Protein AF-A0A969Y2Y4-F1 (afdb_monomer_lite)

Structure (mmCIF, N/CA/C/O backbone):
data_AF-A0A969Y2Y4-F1
#
_entry.id   AF-A0A969Y2Y4-F1
#
loop_
_atom_site.group_PDB
_atom_site.id
_atom_site.type_symbol
_atom_site.label_atom_id
_atom_site.label_alt_id
_atom_site.label_comp_id
_atom_site.label_asym_id
_atom_site.label_entity_id
_atom_site.label_seq_id
_atom_site.pdbx_PDB_ins_code
_atom_site.Cartn_x
_atom_site.Cartn_y
_atom_site.Cartn_z
_atom_site.occupancy
_atom_site.B_iso_or_equiv
_atom_site.auth_seq_id
_atom_site.auth_comp_id
_atom_site.auth_asym_id
_atom_site.auth_atom_id
_atom_site.pdbx_PDB_model_num
ATOM 1 N N . MET A 1 1 ? 0.173 -10.225 -13.363 1.00 83.56 1 MET A N 1
ATOM 2 C CA . MET A 1 1 ? 1.413 -9.852 -12.665 1.00 83.56 1 MET A CA 1
ATOM 3 C C . MET A 1 1 ? 2.519 -10.837 -13.006 1.00 83.56 1 MET A C 1
ATOM 5 O O . MET A 1 1 ? 2.327 -12.045 -12.862 1.00 83.56 1 MET A O 1
ATOM 9 N N . VAL A 1 2 ? 3.660 -10.325 -13.461 1.00 90.31 2 VAL A N 1
ATOM 10 C CA . VAL A 1 2 ? 4.908 -11.083 -13.630 1.00 90.31 2 VAL A CA 1
ATOM 11 C C . VAL A 1 2 ? 5.310 -11.852 -12.360 1.00 90.31 2 VAL A C 1
ATOM 13 O O . VAL A 1 2 ? 5.125 -11.390 -11.236 1.00 90.31 2 VAL A O 1
ATOM 16 N N . THR A 1 3 ? 5.875 -13.053 -12.525 1.00 88.19 3 THR A N 1
ATOM 17 C CA . THR A 1 3 ? 6.375 -13.861 -11.400 1.00 88.19 3 THR A CA 1
ATOM 18 C C . THR A 1 3 ? 7.811 -13.478 -11.058 1.00 88.19 3 THR A C 1
ATOM 20 O O . THR A 1 3 ? 8.689 -13.520 -11.919 1.00 88.19 3 THR A O 1
ATOM 23 N N . ILE A 1 4 ? 8.065 -13.171 -9.785 1.00 89.44 4 ILE A N 1
ATOM 24 C CA . ILE A 1 4 ? 9.386 -12.785 -9.283 1.00 89.44 4 ILE A CA 1
ATOM 25 C C . ILE A 1 4 ? 9.882 -13.832 -8.289 1.00 89.44 4 ILE A C 1
ATOM 27 O O . ILE A 1 4 ? 9.184 -14.204 -7.346 1.00 89.44 4 ILE A O 1
ATOM 31 N N . ASN A 1 5 ? 11.108 -14.307 -8.500 1.00 90.25 5 ASN A N 1
ATOM 32 C CA . ASN A 1 5 ? 11.735 -15.310 -7.651 1.00 90.25 5 ASN A CA 1
ATOM 33 C C . ASN A 1 5 ? 12.800 -14.674 -6.760 1.00 90.25 5 ASN A C 1
ATOM 35 O O . ASN A 1 5 ? 13.642 -13.909 -7.224 1.00 90.25 5 ASN A O 1
ATOM 39 N N . PHE A 1 6 ? 12.792 -15.047 -5.481 1.00 91.94 6 PHE A N 1
ATOM 40 C CA . PHE A 1 6 ? 13.722 -14.528 -4.484 1.00 91.94 6 PHE A CA 1
ATOM 41 C C . PHE A 1 6 ? 14.569 -15.640 -3.890 1.00 91.94 6 PHE A C 1
ATOM 43 O O . PHE A 1 6 ? 14.081 -16.743 -3.630 1.00 91.94 6 PHE A O 1
ATOM 50 N N . ARG A 1 7 ? 15.826 -15.314 -3.575 1.00 94.56 7 ARG A N 1
ATOM 51 C CA . ARG A 1 7 ? 16.613 -16.118 -2.638 1.00 94.56 7 ARG A CA 1
ATOM 52 C C . ARG A 1 7 ? 15.913 -16.071 -1.283 1.00 94.56 7 ARG A C 1
ATOM 54 O O . ARG A 1 7 ? 15.485 -15.007 -0.846 1.00 94.56 7 ARG A O 1
ATOM 61 N N . ARG A 1 8 ? 15.773 -17.214 -0.615 1.00 96.12 8 ARG A N 1
ATOM 62 C CA . ARG A 1 8 ? 15.062 -17.319 0.667 1.00 96.12 8 ARG A CA 1
ATOM 63 C C . ARG A 1 8 ? 15.933 -18.006 1.707 1.00 96.12 8 ARG A C 1
ATOM 65 O O . ARG A 1 8 ? 16.733 -18.884 1.385 1.00 96.12 8 ARG A O 1
ATOM 72 N N . LYS A 1 9 ? 15.768 -17.618 2.971 1.00 95.62 9 LYS A N 1
ATOM 73 C CA . LYS A 1 9 ? 16.304 -18.382 4.109 1.00 95.62 9 LYS A CA 1
ATOM 74 C C . LYS A 1 9 ? 15.553 -19.712 4.237 1.00 95.62 9 LYS A C 1
ATOM 76 O O . LYS A 1 9 ? 14.469 -19.872 3.683 1.00 95.62 9 LYS A O 1
ATOM 81 N N . ARG A 1 10 ? 16.069 -20.639 5.056 1.00 95.44 10 ARG A N 1
ATOM 82 C CA . ARG A 1 10 ? 15.354 -21.887 5.404 1.00 95.44 10 ARG A CA 1
ATOM 83 C C . ARG A 1 10 ? 13.955 -21.637 5.992 1.00 95.44 10 ARG A C 1
ATOM 85 O O . ARG A 1 10 ? 13.088 -22.480 5.839 1.00 95.44 10 ARG A O 1
ATOM 92 N N . SER A 1 11 ? 13.735 -20.478 6.619 1.00 93.81 11 SER A N 1
ATOM 93 C CA . SER A 1 11 ? 12.434 -20.039 7.142 1.00 93.81 11 SER A CA 1
ATOM 94 C C . SER A 1 11 ? 11.450 -19.533 6.075 1.00 93.81 11 SER A C 1
ATOM 96 O O . SER A 1 11 ? 10.352 -19.122 6.422 1.00 93.81 11 SER A O 1
ATOM 98 N N . GLY A 1 12 ? 11.837 -19.484 4.797 1.00 90.81 12 GLY A N 1
ATOM 99 C CA . GLY A 1 12 ? 11.008 -18.957 3.708 1.00 90.81 12 GLY A CA 1
ATOM 100 C C . GLY A 1 12 ? 11.075 -17.437 3.520 1.00 90.81 12 GLY A C 1
ATOM 101 O O . GLY A 1 12 ? 10.604 -16.938 2.498 1.00 90.81 12 GLY A O 1
ATOM 102 N N . VAL A 1 13 ? 11.708 -16.699 4.440 1.00 91.62 13 VAL A N 1
ATOM 103 C CA . VAL A 1 13 ? 11.855 -15.234 4.357 1.00 91.62 13 VAL A CA 1
ATOM 104 C C . VAL A 1 13 ? 12.740 -14.846 3.158 1.00 91.62 13 VAL A C 1
ATOM 106 O O . VAL A 1 13 ? 13.874 -15.343 3.084 1.00 91.62 13 VAL A O 1
ATOM 109 N N . PRO A 1 14 ? 12.264 -13.981 2.234 1.00 93.06 14 PRO A N 1
ATOM 110 C CA . PRO A 1 14 ? 13.064 -13.450 1.130 1.00 93.06 14 PRO A CA 1
ATOM 111 C C . PRO A 1 14 ? 14.310 -12.701 1.610 1.00 93.06 14 PRO A C 1
ATOM 113 O O . PRO A 1 14 ? 14.291 -12.016 2.630 1.00 93.06 14 PRO A O 1
ATOM 116 N N . VAL A 1 15 ? 15.403 -12.827 0.862 1.00 95.44 15 VAL A N 1
ATOM 117 C CA . VAL A 1 15 ? 16.662 -12.113 1.082 1.00 95.44 15 VAL A CA 1
ATOM 118 C C . VAL A 1 15 ? 16.960 -11.299 -0.164 1.00 95.44 15 VAL A C 1
ATOM 120 O O . VAL A 1 15 ? 17.223 -11.862 -1.226 1.00 95.44 15 VAL A O 1
ATOM 123 N N . LEU A 1 16 ? 16.915 -9.982 0.001 1.00 95.44 16 LEU A N 1
ATOM 124 C CA . LEU A 1 16 ? 17.048 -8.996 -1.060 1.00 95.44 16 LEU A CA 1
ATOM 125 C C . LEU A 1 16 ? 18.056 -7.927 -0.642 1.00 95.44 16 LEU A C 1
ATOM 127 O O . LEU A 1 16 ? 18.049 -7.446 0.491 1.00 95.44 16 LEU A O 1
ATOM 131 N N . THR A 1 17 ? 18.928 -7.562 -1.565 1.00 96.00 17 THR A N 1
ATOM 132 C CA . THR A 1 17 ? 19.745 -6.352 -1.501 1.00 96.00 17 THR A CA 1
ATOM 133 C C . THR A 1 17 ? 18.921 -5.149 -1.948 1.00 96.00 17 THR A C 1
ATOM 135 O O . THR A 1 17 ? 17.914 -5.299 -2.637 1.00 96.00 17 THR A O 1
ATOM 138 N N . LYS A 1 18 ? 19.382 -3.938 -1.618 1.00 95.94 18 LYS A N 1
ATOM 139 C CA . LYS A 1 18 ? 18.760 -2.700 -2.106 1.00 95.94 18 LYS A CA 1
ATOM 140 C C . LYS A 1 18 ?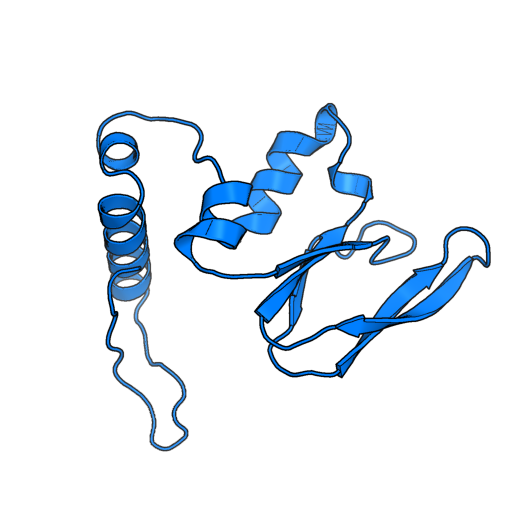 18.605 -2.694 -3.635 1.00 95.94 18 LYS A C 1
ATOM 142 O O . LYS A 1 18 ? 17.531 -2.397 -4.133 1.00 95.94 18 LYS A O 1
ATOM 147 N N . TYR A 1 19 ? 19.651 -3.093 -4.358 1.00 96.56 19 TYR A N 1
ATOM 148 C CA . TYR A 1 19 ? 19.628 -3.143 -5.822 1.00 96.56 19 TYR A CA 1
ATOM 149 C C . TYR A 1 19 ? 18.598 -4.144 -6.368 1.00 96.56 19 TYR A C 1
ATOM 151 O O . TYR A 1 19 ? 17.927 -3.866 -7.358 1.00 96.56 19 TYR A O 1
ATOM 159 N N . GLU A 1 20 ? 18.441 -5.301 -5.715 1.00 96.00 20 GLU A N 1
ATOM 160 C CA . GLU A 1 20 ? 17.407 -6.268 -6.098 1.00 96.00 20 GLU A CA 1
ATOM 161 C C . GLU A 1 20 ? 15.995 -5.700 -5.851 1.00 96.00 20 GLU A C 1
ATOM 163 O O . GLU A 1 20 ? 15.114 -5.958 -6.662 1.00 96.00 20 GLU A O 1
ATOM 168 N N . ILE A 1 21 ? 15.775 -4.896 -4.800 1.00 95.00 21 ILE A N 1
ATOM 169 C CA . ILE A 1 21 ? 14.484 -4.218 -4.560 1.00 95.00 21 ILE A CA 1
ATOM 170 C C . ILE A 1 21 ? 14.178 -3.215 -5.682 1.00 95.00 21 ILE A C 1
ATOM 172 O O . ILE A 1 21 ? 13.088 -3.264 -6.249 1.00 95.00 21 ILE A O 1
ATOM 176 N N . ASP A 1 22 ? 15.142 -2.364 -6.048 1.00 95.69 22 ASP A N 1
ATOM 177 C CA . ASP A 1 22 ? 14.970 -1.383 -7.132 1.00 95.69 22 ASP A CA 1
ATOM 178 C C . ASP A 1 22 ? 14.683 -2.088 -8.474 1.00 95.69 22 ASP A C 1
ATOM 180 O O . ASP A 1 22 ? 13.749 -1.736 -9.194 1.00 95.69 22 ASP A O 1
ATOM 184 N N . THR A 1 23 ? 15.417 -3.168 -8.767 1.00 95.81 23 THR A N 1
ATOM 185 C CA . THR A 1 23 ? 15.208 -3.990 -9.974 1.00 95.81 23 THR A CA 1
ATOM 186 C C . THR A 1 23 ? 13.803 -4.596 -10.011 1.00 95.81 23 THR A C 1
ATOM 188 O O . THR A 1 23 ? 13.158 -4.638 -11.057 1.00 95.81 23 THR A O 1
ATOM 191 N N . VAL A 1 24 ? 13.311 -5.077 -8.869 1.00 95.75 24 VAL A N 1
ATOM 192 C CA . VAL A 1 24 ? 11.963 -5.643 -8.738 1.00 95.75 24 VAL A CA 1
ATOM 193 C C . VAL A 1 24 ? 10.899 -4.583 -8.981 1.00 95.75 24 VAL A C 1
ATOM 195 O O . VAL A 1 24 ? 9.953 -4.848 -9.721 1.00 95.75 24 VAL A O 1
ATOM 198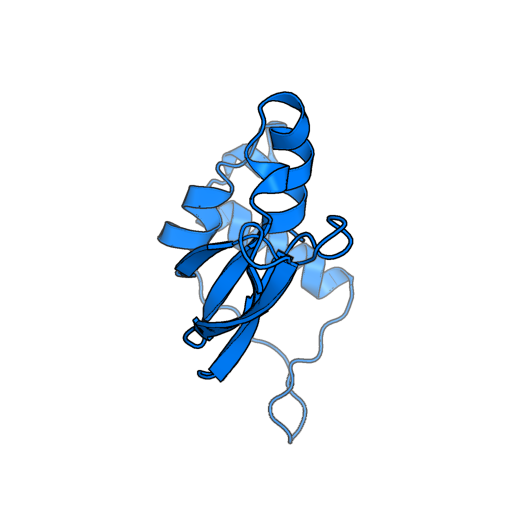 N N . ALA A 1 25 ? 11.067 -3.386 -8.417 1.00 94.25 25 ALA A N 1
ATOM 199 C CA . ALA A 1 25 ? 10.159 -2.273 -8.655 1.00 94.25 25 ALA A CA 1
ATOM 200 C C . ALA A 1 25 ? 10.087 -1.926 -10.151 1.00 94.25 25 ALA A C 1
ATOM 202 O O . ALA A 1 25 ? 8.993 -1.851 -10.707 1.00 94.25 25 ALA A O 1
ATOM 203 N N . GLU A 1 26 ? 11.228 -1.814 -10.840 1.00 95.38 26 GLU A N 1
ATOM 204 C CA . GLU A 1 26 ? 11.259 -1.562 -12.287 1.00 95.38 26 GLU A CA 1
ATOM 205 C C . GLU A 1 26 ? 10.590 -2.674 -13.105 1.00 95.38 26 GLU A C 1
ATOM 207 O O . GLU A 1 26 ? 9.879 -2.381 -14.066 1.00 95.38 26 GLU A O 1
ATOM 212 N N . ILE A 1 27 ? 10.787 -3.946 -12.737 1.00 96.50 27 ILE A N 1
ATOM 213 C CA . ILE A 1 27 ? 10.135 -5.087 -13.398 1.00 96.50 27 ILE A CA 1
ATOM 214 C C . ILE A 1 27 ? 8.611 -4.995 -13.255 1.00 96.50 27 ILE A C 1
ATOM 216 O O . ILE A 1 27 ? 7.898 -5.159 -14.245 1.00 96.50 27 ILE A O 1
ATOM 220 N N . LEU A 1 28 ? 8.114 -4.709 -12.047 1.00 95.81 28 LEU A N 1
ATOM 221 C CA . LEU A 1 28 ? 6.680 -4.573 -11.791 1.00 95.81 28 LEU A CA 1
ATOM 222 C C . LEU A 1 28 ? 6.084 -3.384 -12.549 1.00 95.81 28 LEU A C 1
ATOM 224 O O . LEU A 1 28 ? 5.033 -3.527 -13.169 1.00 95.81 28 LEU A O 1
ATOM 228 N N . LEU A 1 29 ? 6.768 -2.237 -12.548 1.00 95.56 29 LEU A N 1
ATOM 229 C CA . LEU A 1 29 ? 6.341 -1.055 -13.295 1.00 95.56 29 LEU A CA 1
ATOM 230 C C . LEU A 1 2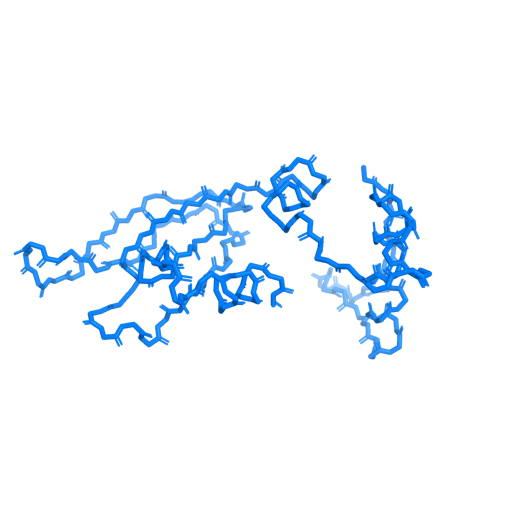9 ? 6.351 -1.305 -14.806 1.00 95.56 29 LEU A C 1
ATOM 232 O O . LEU A 1 29 ? 5.431 -0.874 -15.491 1.00 95.56 29 LEU A O 1
ATOM 236 N N . ARG A 1 30 ? 7.344 -2.033 -15.332 1.00 95.88 30 ARG A N 1
ATOM 237 C CA . ARG A 1 30 ? 7.423 -2.371 -16.760 1.00 95.88 30 ARG A CA 1
ATOM 238 C C . ARG A 1 30 ? 6.284 -3.279 -17.217 1.00 95.88 30 ARG A C 1
ATOM 240 O O . ARG A 1 30 ? 5.788 -3.084 -18.320 1.00 95.88 30 ARG A O 1
ATOM 247 N N . ASP A 1 31 ? 5.912 -4.265 -16.402 1.00 97.19 31 ASP A N 1
ATOM 248 C CA . ASP A 1 31 ? 4.805 -5.188 -16.696 1.00 97.19 31 ASP A CA 1
ATOM 249 C C . ASP A 1 31 ? 3.441 -4.489 -16.561 1.00 97.19 31 ASP A C 1
ATOM 251 O O . ASP A 1 31 ? 2.543 -4.734 -17.361 1.00 97.19 31 ASP A O 1
ATOM 255 N N . TYR A 1 32 ? 3.301 -3.565 -15.605 1.00 96.25 32 TYR A N 1
ATOM 256 C CA . TYR A 1 32 ? 2.077 -2.788 -15.406 1.00 96.25 32 TYR A CA 1
ATOM 257 C C . TYR A 1 32 ? 1.870 -1.678 -16.448 1.00 96.25 32 TYR A C 1
ATOM 259 O O . TYR A 1 32 ? 0.837 -1.613 -17.112 1.00 96.25 32 TYR A O 1
ATOM 267 N N . ASN A 1 33 ? 2.835 -0.765 -16.561 1.00 95.19 33 ASN A N 1
ATOM 268 C CA . ASN A 1 33 ? 2.800 0.369 -17.473 1.00 95.19 33 ASN A CA 1
ATOM 269 C C . ASN A 1 33 ? 4.237 0.814 -17.805 1.00 95.19 33 ASN A C 1
ATOM 271 O O . ASN A 1 33 ? 4.799 1.651 -17.097 1.00 95.19 33 ASN A O 1
ATOM 275 N N . PRO A 1 34 ? 4.838 0.325 -18.902 1.00 95.12 34 PRO A N 1
ATOM 276 C CA . PRO A 1 34 ? 6.238 0.600 -19.212 1.00 95.12 34 PRO A CA 1
ATOM 277 C C . PRO A 1 34 ? 6.537 2.080 -19.476 1.00 95.12 34 PRO A C 1
ATOM 279 O O . PRO A 1 34 ? 7.692 2.480 -19.347 1.00 95.12 34 PRO A O 1
ATOM 282 N N . GLN A 1 35 ? 5.535 2.903 -19.811 1.00 95.19 35 GLN A N 1
ATOM 283 C CA . GLN A 1 35 ? 5.744 4.326 -20.100 1.00 95.19 35 GLN A CA 1
ATOM 284 C C . GLN A 1 35 ? 6.264 5.103 -18.887 1.00 95.19 35 GLN A C 1
ATOM 286 O O . GLN A 1 35 ? 7.074 6.009 -19.058 1.00 95.19 35 GLN A O 1
ATOM 291 N N . VAL A 1 36 ? 5.899 4.700 -17.663 1.00 93.69 36 VAL A N 1
ATOM 292 C CA . VAL A 1 36 ? 6.330 5.394 -16.431 1.00 93.69 36 VAL A CA 1
ATOM 293 C C . VAL A 1 36 ? 7.841 5.307 -16.178 1.00 93.69 36 VAL A C 1
ATOM 295 O O . VAL A 1 36 ? 8.363 6.045 -15.347 1.00 93.69 36 VAL A O 1
ATOM 298 N N . LEU A 1 37 ? 8.549 4.412 -16.880 1.00 94.56 37 LEU A N 1
ATOM 299 C CA . LEU A 1 37 ? 10.010 4.287 -16.814 1.00 94.56 37 LEU A CA 1
ATOM 300 C C . LEU A 1 37 ? 10.741 5.244 -17.766 1.00 94.56 37 LEU A C 1
ATOM 302 O O . LEU A 1 37 ? 11.942 5.454 -17.609 1.00 94.56 37 LEU A O 1
ATOM 306 N N . TYR A 1 38 ? 10.041 5.802 -18.754 1.00 95.31 38 TYR A N 1
ATOM 307 C CA . TYR A 1 38 ? 10.617 6.688 -19.770 1.00 95.31 38 TYR A CA 1
ATOM 308 C C . TYR A 1 38 ? 10.107 8.123 -19.634 1.00 95.31 38 TYR A C 1
ATOM 310 O O . TYR A 1 38 ? 10.864 9.067 -19.856 1.00 95.31 38 TYR A O 1
ATOM 318 N N . GLU A 1 39 ? 8.848 8.289 -19.229 1.00 95.12 39 GLU A N 1
ATOM 319 C CA . GLU A 1 39 ? 8.193 9.580 -19.055 1.00 95.12 39 GLU A CA 1
ATOM 320 C C . GLU A 1 39 ? 7.764 9.765 -17.592 1.00 95.12 39 GLU A C 1
ATOM 322 O O . GLU A 1 39 ? 6.975 8.967 -17.074 1.00 95.12 39 GLU A O 1
ATOM 327 N N . PRO A 1 40 ? 8.254 10.813 -16.899 1.00 90.31 40 PRO A N 1
ATOM 328 C CA . PRO A 1 40 ? 7.823 11.110 -15.541 1.00 90.31 40 PRO A CA 1
ATOM 329 C C . PRO A 1 40 ? 6.312 11.335 -15.483 1.00 90.31 40 PRO A C 1
ATOM 331 O O . PRO A 1 40 ? 5.777 12.247 -16.112 1.00 90.31 40 PRO A O 1
ATOM 334 N N . GLY A 1 41 ? 5.626 10.524 -14.684 1.00 89.69 41 GLY A N 1
ATOM 335 C CA . GLY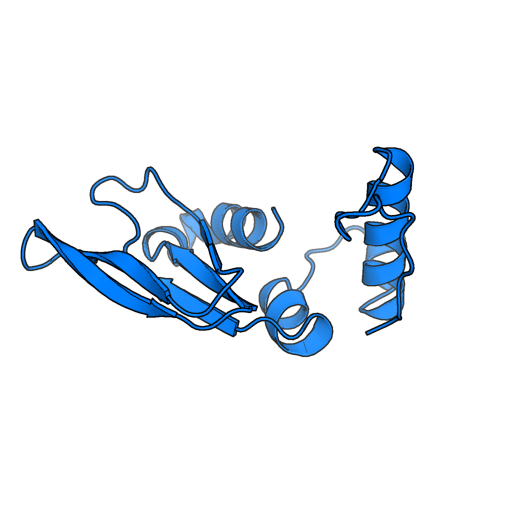 A 1 41 ? 4.176 10.552 -14.597 1.00 89.69 41 GLY A CA 1
ATOM 336 C C . GLY A 1 41 ? 3.666 10.007 -13.274 1.00 89.69 41 GLY A C 1
ATOM 337 O O . GLY A 1 41 ? 4.353 9.290 -12.547 1.00 89.69 41 GLY A O 1
ATOM 338 N N . ALA A 1 42 ? 2.433 10.377 -12.950 1.00 89.94 42 ALA A N 1
ATOM 339 C CA . ALA A 1 42 ? 1.733 9.839 -11.801 1.00 89.94 42 ALA A CA 1
ATOM 340 C C . ALA A 1 42 ? 1.280 8.402 -12.111 1.00 89.94 42 ALA A C 1
ATOM 342 O O . ALA A 1 42 ? 0.492 8.189 -13.027 1.00 89.94 42 ALA A O 1
ATOM 343 N N . LEU A 1 43 ? 1.751 7.422 -11.337 1.00 93.50 43 LEU A N 1
ATOM 344 C CA . LEU A 1 43 ? 1.244 6.050 -11.406 1.00 93.50 43 LEU A CA 1
ATOM 345 C C . LEU A 1 43 ? -0.194 6.009 -10.886 1.00 93.50 43 LEU A C 1
ATOM 347 O O . LEU A 1 43 ? -0.448 6.541 -9.810 1.00 93.50 43 LEU A O 1
ATOM 351 N N . ASP A 1 44 ? -1.134 5.377 -11.575 1.00 95.19 44 ASP A N 1
ATOM 352 C CA . ASP A 1 44 ? -2.415 5.061 -10.938 1.00 95.19 44 ASP A CA 1
ATOM 353 C C . ASP A 1 44 ? -2.174 4.006 -9.843 1.00 95.19 44 ASP A C 1
ATOM 355 O O . ASP A 1 44 ? -2.036 2.821 -10.143 1.00 95.19 44 ASP A O 1
ATOM 359 N N . ILE A 1 45 ? -1.967 4.477 -8.607 1.00 95.31 45 ILE A N 1
ATOM 360 C CA . ILE A 1 45 ? -1.450 3.673 -7.496 1.00 95.31 45 ILE A CA 1
ATOM 361 C C . ILE A 1 45 ? -2.527 2.761 -6.910 1.00 95.31 45 ILE A C 1
ATOM 363 O O . ILE A 1 45 ? -2.216 1.642 -6.525 1.00 95.31 45 ILE A O 1
ATOM 367 N N . GLU A 1 46 ? -3.782 3.210 -6.904 1.00 94.38 46 GLU A N 1
ATOM 368 C CA . GLU A 1 46 ? -4.920 2.413 -6.438 1.00 94.38 46 GLU A CA 1
ATOM 369 C C . GLU A 1 46 ? -5.153 1.259 -7.416 1.00 94.38 46 GLU A C 1
ATOM 371 O O . GLU A 1 46 ? -5.106 0.100 -7.012 1.00 94.38 46 GLU A O 1
ATOM 376 N N . HIS A 1 47 ? -5.216 1.544 -8.724 1.00 96.56 47 HIS A N 1
ATOM 377 C CA . HIS A 1 47 ? -5.325 0.490 -9.736 1.00 96.56 47 HIS A CA 1
ATOM 378 C C . HIS A 1 47 ? -4.095 -0.440 -9.757 1.00 96.56 47 HIS A C 1
ATOM 380 O O . HIS A 1 47 ? -4.220 -1.653 -9.945 1.00 96.56 47 HIS A O 1
ATOM 386 N N . PHE A 1 48 ? -2.886 0.093 -9.537 1.00 96.69 48 PHE A N 1
ATOM 387 C CA . PHE A 1 48 ? -1.688 -0.737 -9.404 1.00 96.69 48 PHE A CA 1
ATOM 388 C C . PHE A 1 48 ? -1.816 -1.721 -8.230 1.00 96.69 48 PHE A C 1
ATOM 390 O O . PHE A 1 48 ? -1.552 -2.911 -8.401 1.00 96.69 48 PHE A O 1
ATOM 397 N N . CYS A 1 49 ? -2.254 -1.257 -7.060 1.00 96.19 49 CYS A N 1
ATOM 398 C CA . CYS A 1 49 ? -2.405 -2.092 -5.872 1.00 96.19 49 CYS A CA 1
ATOM 399 C C . CYS A 1 49 ? -3.561 -3.093 -5.991 1.00 96.19 49 CYS A C 1
ATOM 401 O O . CYS A 1 49 ? -3.339 -4.293 -5.811 1.00 96.19 49 CYS A O 1
ATOM 403 N N . GLU A 1 50 ? -4.765 -2.636 -6.329 1.00 96.06 50 GLU A N 1
ATOM 404 C CA . GLU A 1 50 ? -5.964 -3.479 -6.337 1.00 96.06 50 GLU A CA 1
ATOM 405 C C . GLU A 1 50 ? -6.010 -4.420 -7.540 1.00 96.06 50 GLU A C 1
ATOM 407 O O . GLU A 1 50 ? -6.221 -5.624 -7.397 1.00 96.06 50 GLU A O 1
ATOM 412 N N . ASN A 1 51 ? -5.787 -3.896 -8.747 1.00 95.94 51 ASN A N 1
ATOM 413 C CA . ASN A 1 51 ? -6.026 -4.657 -9.971 1.00 95.94 51 ASN A CA 1
ATOM 414 C C . ASN A 1 51 ? -4.784 -5.391 -10.472 1.00 95.94 51 ASN A C 1
ATOM 416 O O . ASN A 1 51 ? -4.903 -6.488 -11.021 1.00 95.94 51 ASN A O 1
ATOM 420 N N . TYR A 1 52 ? -3.598 -4.796 -10.325 1.00 96.56 52 TYR A N 1
ATOM 421 C CA . TYR A 1 52 ? -2.369 -5.397 -10.840 1.00 96.56 52 TYR A CA 1
ATOM 422 C C . TYR A 1 52 ? -1.661 -6.286 -9.808 1.00 96.56 52 TYR A C 1
ATOM 424 O O . TYR A 1 52 ? -1.348 -7.437 -10.129 1.00 96.56 52 TYR A O 1
ATOM 432 N N . VAL A 1 53 ? -1.431 -5.792 -8.585 1.00 95.12 53 VAL A N 1
ATOM 433 C CA . VAL A 1 53 ? -0.826 -6.585 -7.496 1.00 95.12 53 VAL A CA 1
ATOM 434 C C . VAL A 1 53 ? -1.844 -7.546 -6.871 1.00 95.12 53 VAL A C 1
ATOM 436 O O . VAL A 1 53 ? -1.470 -8.661 -6.503 1.00 95.12 53 VAL A O 1
ATOM 439 N N . GLY A 1 54 ? -3.122 -7.159 -6.809 1.00 95.94 54 GLY A N 1
ATOM 440 C CA . GLY A 1 54 ? -4.197 -7.987 -6.256 1.00 95.94 54 GLY A CA 1
ATOM 441 C C . GLY A 1 54 ? -4.375 -7.833 -4.745 1.00 95.94 54 GLY A C 1
ATOM 442 O O . GLY A 1 54 ? -4.714 -8.808 -4.075 1.00 95.94 54 GLY A O 1
ATOM 443 N N . LEU A 1 55 ? -4.085 -6.646 -4.204 1.00 97.12 55 LEU A N 1
ATOM 444 C CA . LEU A 1 55 ? -4.345 -6.302 -2.804 1.00 97.12 55 LEU A CA 1
ATOM 445 C C . LEU A 1 55 ? -5.793 -5.831 -2.625 1.00 97.12 55 LEU A C 1
ATOM 447 O O . LEU A 1 55 ? -6.418 -5.344 -3.560 1.00 97.12 55 LEU A O 1
ATOM 451 N N . GLU A 1 56 ? -6.317 -5.949 -1.413 1.00 97.69 56 GLU A N 1
ATOM 452 C CA . GLU A 1 56 ? -7.579 -5.310 -1.025 1.00 97.69 56 GLU A CA 1
ATOM 453 C C . GLU A 1 56 ? -7.262 -3.970 -0.359 1.00 97.69 56 GLU A C 1
ATOM 455 O O . GLU A 1 56 ? -6.336 -3.907 0.448 1.00 97.69 56 GLU A O 1
ATOM 460 N N . MET A 1 57 ? -8.001 -2.905 -0.662 1.00 96.81 57 MET A N 1
ATOM 461 C CA . MET A 1 57 ? -7.861 -1.626 0.038 1.00 96.81 57 MET A CA 1
ATOM 462 C C . MET A 1 57 ? -9.078 -1.363 0.925 1.00 96.81 57 MET A C 1
ATOM 464 O O . MET A 1 57 ? -10.217 -1.511 0.492 1.00 96.81 57 MET A O 1
ATOM 468 N N . ASP A 1 58 ? -8.837 -0.956 2.170 1.00 97.25 58 ASP A N 1
ATOM 469 C CA . ASP A 1 58 ? -9.887 -0.534 3.102 1.00 97.25 58 ASP A CA 1
ATOM 470 C C . ASP A 1 58 ? -9.465 0.755 3.827 1.00 97.25 58 ASP A C 1
ATOM 472 O O . ASP A 1 58 ? -8.298 0.946 4.172 1.00 97.25 58 ASP A O 1
ATOM 476 N N . TYR A 1 59 ? -10.411 1.669 4.028 1.00 96.75 59 TYR A N 1
ATOM 477 C CA . TYR A 1 59 ? -10.160 3.002 4.570 1.00 96.75 59 TYR A CA 1
ATOM 478 C C . TYR A 1 59 ? -10.806 3.131 5.949 1.00 96.75 59 TYR A C 1
ATOM 480 O O . TYR A 1 59 ? -12.011 2.944 6.119 1.00 96.75 59 TYR A O 1
ATOM 488 N N . GLN A 1 60 ? -9.990 3.437 6.954 1.00 97.94 60 GLN A N 1
ATOM 489 C CA . GLN A 1 60 ? -10.390 3.465 8.362 1.00 97.94 60 GLN A CA 1
ATOM 490 C C . GLN A 1 60 ? -9.732 4.652 9.065 1.00 97.94 60 GLN A C 1
ATOM 492 O O . GLN A 1 60 ? -8.700 5.141 8.624 1.00 97.94 60 GLN A O 1
ATOM 497 N N . ASP A 1 61 ? -10.264 5.104 10.196 1.00 98.00 61 ASP A N 1
ATOM 498 C CA . ASP A 1 61 ? -9.512 5.991 11.089 1.00 98.00 61 ASP A CA 1
ATOM 499 C C . ASP A 1 61 ? -8.521 5.132 11.885 1.00 98.00 61 ASP A C 1
ATOM 501 O O . ASP A 1 61 ? -8.916 4.385 12.776 1.00 98.00 61 ASP A O 1
ATOM 505 N N . LEU A 1 62 ? -7.229 5.162 11.555 1.00 97.94 62 LEU A N 1
ATOM 506 C CA . LEU A 1 62 ? -6.253 4.212 12.108 1.00 97.94 62 LEU A CA 1
ATOM 507 C C . LEU A 1 62 ? -5.756 4.623 13.493 1.00 97.94 62 LEU A C 1
ATOM 509 O O . LEU A 1 62 ? -5.401 3.774 14.313 1.00 97.94 62 LEU A O 1
ATOM 513 N N . SER A 1 63 ? -5.737 5.923 13.785 1.00 97.69 63 SER A N 1
ATOM 514 C CA . SER A 1 63 ? -5.440 6.427 15.123 1.00 97.69 63 SER A CA 1
ATOM 515 C C . SER A 1 63 ? -6.085 7.784 15.390 1.00 97.69 63 SER A C 1
ATOM 517 O O . SER A 1 63 ? -6.309 8.584 14.488 1.00 97.69 63 SER A O 1
ATOM 519 N N . HIS A 1 64 ? -6.337 8.083 16.667 1.00 96.38 64 HIS A N 1
ATOM 520 C CA . HIS A 1 64 ? -7.013 9.313 17.110 1.00 96.38 64 HIS A CA 1
ATOM 521 C C . HIS A 1 64 ? -6.340 10.630 16.681 1.00 96.38 64 HIS A C 1
ATOM 523 O O . HIS A 1 64 ? -6.945 11.695 16.790 1.00 96.38 64 HIS A O 1
ATOM 529 N N . ASN A 1 65 ? -5.073 10.576 16.270 1.00 95.31 65 ASN A N 1
ATOM 530 C CA . ASN A 1 65 ? -4.243 11.732 15.946 1.00 95.31 65 ASN A CA 1
ATOM 531 C C . ASN A 1 65 ? -3.514 11.599 14.599 1.00 95.31 65 ASN A C 1
ATOM 533 O O . ASN A 1 65 ? -2.553 12.333 14.373 1.00 95.31 65 ASN A O 1
ATOM 537 N N . GLN A 1 66 ? -3.927 10.661 13.736 1.00 93.56 66 GLN A N 1
ATOM 538 C CA . GLN A 1 66 ? -3.320 10.430 12.413 1.00 93.56 66 GLN A CA 1
ATOM 539 C C . GLN A 1 66 ? -1.809 10.120 12.464 1.00 93.56 66 GLN A C 1
ATOM 541 O O . GLN A 1 66 ? -1.042 10.455 11.559 1.00 93.56 66 GLN A O 1
ATOM 546 N N . SER A 1 67 ? -1.352 9.488 13.550 1.00 96.31 67 SER A N 1
ATOM 547 C CA . SER A 1 67 ? 0.025 8.983 13.678 1.00 96.31 67 SER A CA 1
ATOM 548 C C . SER A 1 67 ? 0.279 7.710 12.868 1.00 96.31 67 SER A C 1
ATOM 550 O O . SER A 1 67 ? 1.432 7.407 12.565 1.00 96.31 67 SER A O 1
ATOM 552 N N . ILE A 1 68 ? -0.780 6.978 12.509 1.00 97.69 68 ILE A N 1
ATOM 553 C CA . ILE A 1 68 ? -0.734 5.804 11.636 1.00 97.69 68 ILE A CA 1
ATOM 554 C C . ILE A 1 68 ? -1.453 6.194 10.349 1.00 97.69 68 ILE A C 1
ATOM 556 O O . ILE A 1 68 ? -2.586 6.650 10.400 1.00 97.69 68 ILE A O 1
ATOM 560 N N . LEU A 1 69 ? -0.772 6.051 9.214 1.00 97.75 69 LEU A N 1
ATOM 561 C CA . LEU A 1 69 ? -1.280 6.474 7.903 1.00 97.75 69 LEU A CA 1
ATOM 562 C C . LEU A 1 69 ? -1.688 5.301 7.017 1.00 97.75 69 LEU A C 1
ATOM 564 O O . LEU A 1 69 ? -2.578 5.435 6.184 1.00 97.75 69 LEU A O 1
ATOM 568 N N . GLY A 1 70 ? -1.010 4.169 7.184 1.00 97.56 70 GLY A N 1
ATOM 569 C CA . GLY A 1 70 ? -1.279 2.951 6.446 1.00 97.56 70 GLY A CA 1
ATOM 570 C C . GLY A 1 70 ? -0.796 1.730 7.219 1.00 97.56 70 GLY A C 1
ATOM 571 O O . GLY A 1 70 ? 0.087 1.837 8.077 1.00 97.56 70 GLY A O 1
ATOM 572 N N . MET A 1 71 ? -1.389 0.577 6.933 1.00 97.19 71 MET A N 1
ATOM 573 C CA . MET A 1 71 ? -1.051 -0.698 7.555 1.00 97.19 71 MET A CA 1
ATOM 574 C C . MET A 1 71 ? -1.265 -1.846 6.568 1.00 97.19 71 MET A C 1
ATOM 576 O O . MET A 1 71 ? -2.323 -1.955 5.961 1.00 97.19 71 MET A O 1
ATOM 580 N N . MET A 1 72 ? -0.280 -2.737 6.453 1.00 97.25 72 MET A N 1
ATOM 581 C CA . MET A 1 72 ? -0.388 -3.963 5.659 1.00 97.25 72 MET A CA 1
ATOM 582 C C . MET A 1 72 ? -0.777 -5.150 6.546 1.00 97.25 72 MET A C 1
ATOM 584 O O . MET A 1 72 ? -0.118 -5.416 7.556 1.00 97.25 72 MET A O 1
ATOM 588 N N . VAL A 1 73 ? -1.802 -5.903 6.144 1.00 97.88 73 VAL A N 1
ATOM 589 C CA . VAL A 1 73 ? -2.264 -7.109 6.843 1.00 97.88 73 VAL A CA 1
ATOM 590 C C . VAL A 1 73 ? -1.694 -8.363 6.174 1.00 97.88 73 VAL A C 1
ATOM 592 O O . VAL A 1 73 ? -2.034 -8.703 5.043 1.00 97.88 73 VAL A O 1
ATOM 595 N N . PHE A 1 74 ? -0.821 -9.085 6.882 1.00 95.50 74 PHE A N 1
ATOM 596 C CA . PHE A 1 74 ? -0.152 -10.293 6.362 1.00 95.50 74 PHE A CA 1
ATOM 597 C C . PHE A 1 74 ? -0.863 -11.611 6.705 1.00 95.50 74 PHE A C 1
ATOM 599 O O . PHE A 1 74 ? -0.501 -12.661 6.177 1.00 95.50 74 PHE A O 1
ATOM 606 N N . SER A 1 75 ? -1.846 -11.574 7.603 1.00 97.25 75 SER A N 1
ATOM 607 C CA . SER A 1 75 ? -2.619 -12.736 8.046 1.00 97.25 75 SER A CA 1
ATOM 608 C C . SER A 1 75 ? -4.011 -12.299 8.481 1.00 97.25 75 SER A C 1
ATOM 610 O O . SER A 1 75 ? -4.126 -11.247 9.110 1.00 97.25 75 SER A O 1
ATOM 612 N N . ASP A 1 76 ? -5.026 -13.125 8.233 1.00 98.38 76 ASP A N 1
ATOM 613 C CA . ASP A 1 76 ? -6.395 -12.888 8.700 1.00 98.38 76 ASP A CA 1
ATOM 614 C C . ASP A 1 76 ? -6.414 -12.608 10.206 1.00 98.38 76 ASP A C 1
ATOM 616 O O . ASP A 1 76 ? -5.997 -13.440 11.019 1.00 98.38 76 ASP A O 1
ATOM 620 N N . CYS A 1 77 ? -6.876 -11.422 10.591 1.00 98.00 77 CYS A N 1
ATOM 621 C CA . CYS A 1 77 ? -6.860 -10.999 11.984 1.00 98.00 77 CYS A CA 1
ATOM 622 C C . CYS A 1 77 ? -7.909 -9.923 12.283 1.00 98.00 77 CYS A C 1
ATOM 624 O O . CYS A 1 77 ? -8.667 -9.479 11.418 1.00 98.00 77 CYS A O 1
ATOM 626 N N . LEU A 1 78 ? -7.970 -9.539 13.558 1.00 98.25 78 LEU A N 1
ATOM 627 C CA . LEU A 1 78 ? -8.687 -8.355 14.005 1.00 98.25 78 LEU A CA 1
ATOM 628 C C . LEU A 1 78 ? -7.680 -7.221 14.175 1.00 98.25 78 LEU A C 1
ATOM 630 O O . LEU A 1 78 ? -6.733 -7.351 14.953 1.00 98.25 78 LEU A O 1
ATOM 634 N N . VAL A 1 79 ? -7.902 -6.113 13.479 1.00 97.81 79 VAL A N 1
ATOM 635 C CA . VAL A 1 79 ? -7.051 -4.925 13.542 1.00 97.81 79 VAL A CA 1
ATOM 636 C C . VAL A 1 79 ? -7.723 -3.872 14.425 1.00 97.81 79 VAL A C 1
ATOM 638 O O . VAL A 1 79 ? -8.903 -3.577 14.212 1.00 97.81 79 VAL A O 1
ATOM 641 N N . PRO A 1 80 ? -7.022 -3.303 15.424 1.00 97.31 80 PRO A N 1
ATOM 642 C CA . PRO A 1 80 ? -7.533 -2.164 16.169 1.00 97.31 80 PRO A CA 1
ATOM 643 C C . PRO A 1 80 ? -7.494 -0.907 15.293 1.00 97.31 80 PRO A C 1
ATOM 645 O O . PRO A 1 80 ? -6.443 -0.525 14.784 1.00 97.31 80 PRO A O 1
ATOM 648 N N . VAL A 1 81 ? -8.639 -0.250 15.165 1.00 98.19 81 VAL A N 1
ATOM 649 C CA . VAL A 1 81 ? -8.809 1.058 14.523 1.00 98.19 81 VAL A CA 1
ATOM 650 C C . VAL A 1 81 ? -9.499 2.005 15.503 1.00 98.19 81 VAL A C 1
ATOM 652 O O . VAL A 1 81 ? -10.035 1.584 16.531 1.00 98.19 81 VAL A O 1
ATOM 655 N N . TYR A 1 82 ? -9.472 3.296 15.223 1.00 98.38 82 TYR A N 1
ATOM 656 C CA . TYR A 1 82 ? -10.081 4.314 16.060 1.00 98.38 82 TYR A CA 1
ATOM 657 C C . TYR A 1 82 ? -11.560 4.510 15.708 1.00 98.38 82 TYR A C 1
ATOM 659 O O . TYR A 1 82 ? -11.943 4.640 14.549 1.00 98.38 82 TYR A O 1
ATOM 667 N N . ASP A 1 83 ? -12.414 4.519 16.725 1.00 97.81 83 ASP A N 1
ATOM 668 C CA . ASP A 1 83 ? -13.810 4.922 16.614 1.00 97.81 83 ASP A CA 1
ATOM 669 C C . ASP A 1 83 ? -13.917 6.410 16.964 1.00 97.81 83 ASP A C 1
ATOM 671 O O . ASP A 1 83 ? -13.765 6.801 18.125 1.00 97.81 83 ASP A O 1
ATOM 675 N N . VAL A 1 84 ? -14.149 7.250 15.953 1.00 94.94 84 VAL A N 1
ATOM 676 C CA . VAL A 1 84 ? -14.210 8.710 16.118 1.00 94.94 84 VAL A CA 1
ATOM 677 C C . VAL A 1 84 ? -15.399 9.136 16.984 1.00 94.94 84 VAL A C 1
ATOM 679 O O . VAL A 1 84 ? -15.260 10.060 17.791 1.00 94.94 84 VAL A O 1
ATOM 682 N N . ASP A 1 85 ? -16.533 8.442 16.873 1.00 96.19 85 ASP A N 1
ATOM 683 C CA . ASP A 1 85 ? -17.761 8.774 17.597 1.00 96.19 85 ASP A CA 1
ATOM 684 C C . ASP A 1 85 ? -17.624 8.446 19.087 1.00 96.19 85 ASP A C 1
ATOM 686 O O . ASP A 1 85 ? -17.985 9.245 19.956 1.00 96.19 85 ASP A O 1
ATOM 690 N N . ARG A 1 86 ? -17.060 7.273 19.392 1.00 97.25 86 ARG A N 1
ATOM 691 C CA . ARG A 1 86 ? -16.900 6.772 20.767 1.00 97.25 86 ARG A CA 1
ATOM 692 C C . ARG A 1 86 ? -15.588 7.200 21.422 1.00 97.25 86 ARG A C 1
ATOM 694 O O . ARG A 1 86 ? -15.453 7.084 22.638 1.00 97.25 86 ARG A O 1
ATOM 701 N N . LYS A 1 87 ? -14.648 7.730 20.638 1.00 96.94 87 LYS A N 1
ATOM 702 C CA . LYS A 1 87 ? -13.298 8.139 21.057 1.00 96.94 87 LYS A CA 1
ATOM 703 C C . LYS A 1 87 ? -12.498 7.018 21.723 1.00 96.94 87 LYS A C 1
ATOM 705 O O . LYS A 1 87 ? -11.752 7.250 22.674 1.00 96.94 87 LYS A O 1
ATOM 710 N N . GLU A 1 88 ? -12.644 5.801 21.217 1.00 97.31 88 GLU A N 1
ATOM 711 C CA . GLU A 1 88 ? -11.972 4.607 21.730 1.00 97.31 88 GLU A CA 1
ATOM 712 C C . GLU A 1 88 ? -11.517 3.693 20.587 1.00 97.31 88 GLU A C 1
ATOM 714 O O . GLU A 1 88 ? -11.819 3.938 19.422 1.00 97.31 88 GLU A O 1
ATOM 719 N N . ALA A 1 89 ? -10.749 2.650 20.900 1.00 97.25 89 ALA A N 1
ATOM 720 C CA . ALA A 1 89 ? -10.373 1.655 19.903 1.00 97.25 89 ALA A CA 1
ATOM 721 C C . ALA A 1 89 ? -11.527 0.669 19.662 1.00 97.25 89 ALA A C 1
ATOM 723 O O . ALA A 1 89 ? -12.133 0.169 20.611 1.00 97.25 89 ALA A O 1
ATOM 724 N N . LYS A 1 90 ? -11.769 0.327 18.397 1.00 97.88 90 LYS A N 1
ATOM 725 C CA . LYS A 1 90 ? -12.626 -0.787 17.972 1.00 97.88 90 LYS A CA 1
ATOM 726 C C . LYS A 1 90 ? -11.814 -1.769 17.133 1.00 97.88 90 LYS A C 1
ATOM 728 O O . LYS A 1 90 ? -10.773 -1.413 16.595 1.00 97.88 90 LYS A O 1
ATOM 733 N N . TYR A 1 91 ? -12.294 -2.999 17.002 1.00 98.12 91 TYR A N 1
ATOM 734 C CA . TYR A 1 91 ? -11.638 -4.016 16.183 1.00 98.12 91 TYR A CA 1
ATOM 735 C C . TYR A 1 91 ? -12.430 -4.265 14.906 1.00 98.12 91 TYR A C 1
ATOM 737 O O . TYR A 1 91 ? -13.635 -4.514 14.965 1.00 98.12 91 TYR A O 1
ATOM 745 N N . VAL A 1 92 ? -11.743 -4.234 13.768 1.00 97.81 92 VAL A N 1
ATOM 746 C CA . VAL A 1 92 ? -12.292 -4.602 12.458 1.00 97.81 92 VAL A CA 1
ATOM 747 C C . VAL A 1 92 ? -11.629 -5.881 11.968 1.00 97.81 92 VAL A C 1
ATOM 749 O O . VAL A 1 92 ? -10.463 -6.140 12.263 1.00 97.81 92 VAL A O 1
ATOM 752 N N . LYS A 1 93 ? -12.381 -6.716 11.252 1.00 98.19 93 LYS A N 1
ATOM 753 C CA . LYS A 1 93 ? -11.824 -7.913 10.621 1.00 98.19 93 LYS A CA 1
ATOM 754 C C . LYS A 1 93 ? -11.128 -7.507 9.327 1.00 98.19 93 LYS A C 1
ATOM 756 O O . LYS A 1 93 ? -11.752 -6.850 8.505 1.00 98.19 93 LYS A O 1
ATOM 761 N N . ALA A 1 94 ? -9.892 -7.958 9.143 1.00 98.06 94 ALA A N 1
ATOM 762 C CA . ALA A 1 94 ? -9.146 -7.797 7.902 1.00 98.06 94 ALA A CA 1
ATOM 763 C C . ALA A 1 94 ? -8.548 -9.141 7.477 1.00 98.06 94 ALA A C 1
ATOM 765 O O . ALA A 1 94 ? -8.130 -9.940 8.325 1.00 98.06 94 ALA A O 1
ATOM 766 N N . ASN A 1 95 ? -8.527 -9.396 6.173 1.00 98.25 95 ASN A N 1
ATOM 767 C CA . ASN A 1 95 ? -7.952 -10.613 5.617 1.00 98.25 95 ASN A CA 1
ATOM 768 C C . ASN A 1 95 ? -6.479 -10.375 5.249 1.00 98.25 95 ASN A C 1
ATOM 770 O O . ASN A 1 95 ? -6.015 -9.242 5.109 1.00 98.25 95 ASN A O 1
ATOM 774 N N . ALA A 1 96 ? -5.713 -11.451 5.099 1.00 98.00 96 ALA A N 1
ATOM 775 C CA . ALA A 1 96 ? -4.374 -11.369 4.536 1.00 98.00 96 ALA A CA 1
ATOM 776 C C . ALA A 1 96 ? -4.436 -10.753 3.129 1.00 98.00 96 ALA A C 1
ATOM 778 O O . ALA A 1 96 ? -5.208 -11.208 2.288 1.00 98.00 96 ALA A O 1
ATOM 779 N N . GLY A 1 97 ? -3.600 -9.750 2.864 1.00 97.62 97 GLY A N 1
ATOM 780 C CA . GLY A 1 97 ? -3.613 -9.023 1.593 1.00 97.62 97 GLY A CA 1
ATOM 781 C C . GLY A 1 97 ? -4.383 -7.700 1.621 1.00 97.62 97 GLY A C 1
ATOM 782 O O . GLY A 1 97 ? -4.389 -7.012 0.605 1.00 97.62 97 GLY A O 1
ATOM 783 N N . THR A 1 98 ? -4.976 -7.310 2.754 1.00 98.38 98 THR A N 1
ATOM 784 C CA . THR A 1 98 ? -5.605 -5.990 2.907 1.00 98.38 98 THR A CA 1
ATOM 785 C C . THR A 1 98 ? -4.574 -4.912 3.275 1.00 98.38 98 THR A C 1
ATOM 787 O O . THR A 1 98 ? -3.775 -5.084 4.201 1.00 98.38 98 THR A O 1
ATOM 790 N N . VAL A 1 99 ? -4.615 -3.781 2.575 1.00 97.88 99 VAL A N 1
ATOM 791 C CA . VAL A 1 99 ? -3.941 -2.524 2.908 1.00 97.88 99 VAL A CA 1
ATOM 792 C C . VAL A 1 99 ? -4.973 -1.593 3.531 1.00 97.88 99 VAL A C 1
ATOM 794 O O . VAL A 1 99 ? -5.921 -1.171 2.873 1.00 97.88 99 VAL A O 1
ATOM 797 N N . LEU A 1 100 ? -4.783 -1.261 4.802 1.00 98.06 100 LEU A N 1
ATOM 798 C CA . LEU A 1 100 ? -5.594 -0.270 5.494 1.00 98.06 100 LEU A CA 1
ATOM 799 C C . LEU A 1 100 ? -4.975 1.114 5.309 1.00 98.06 100 LEU A C 1
ATOM 801 O O . LEU A 1 100 ? -3.782 1.274 5.565 1.00 98.06 100 LEU A O 1
ATOM 805 N N . ILE A 1 101 ? -5.769 2.104 4.910 1.00 97.94 101 ILE A N 1
ATOM 806 C CA . ILE A 1 101 ? -5.345 3.497 4.705 1.00 97.94 101 ILE A CA 1
ATOM 807 C C . ILE A 1 101 ? -6.143 4.424 5.624 1.00 97.94 101 ILE A C 1
ATOM 809 O O . ILE A 1 101 ? -7.346 4.249 5.806 1.00 97.94 101 ILE A O 1
ATOM 813 N N . ASP A 1 102 ? -5.477 5.418 6.214 1.00 98.00 102 ASP A N 1
ATOM 814 C CA . ASP A 1 102 ? -6.137 6.368 7.110 1.00 98.00 102 ASP A CA 1
ATOM 815 C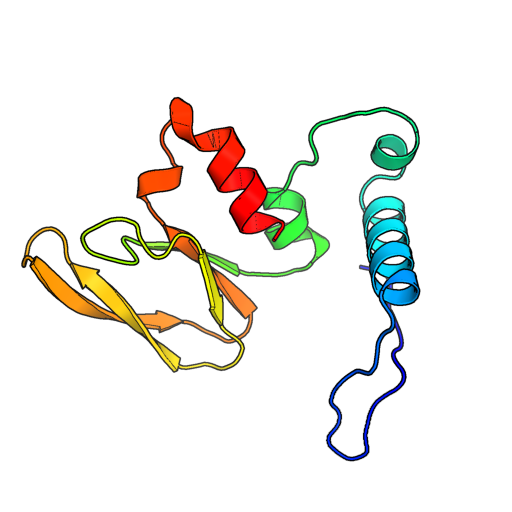 C . ASP A 1 102 ? -7.099 7.302 6.355 1.00 98.00 102 ASP A C 1
ATOM 817 O O . ASP A 1 102 ? -6.714 7.940 5.369 1.00 98.00 102 ASP A O 1
ATOM 821 N N . ASN A 1 103 ? -8.334 7.439 6.849 1.00 97.06 103 ASN A N 1
ATOM 822 C CA . ASN A 1 103 ? -9.361 8.326 6.283 1.00 97.06 103 ASN A CA 1
ATOM 823 C C . ASN A 1 103 ? -8.894 9.786 6.163 1.00 97.06 103 ASN A C 1
ATOM 825 O O . ASN A 1 103 ? -9.319 10.502 5.251 1.00 97.06 103 AS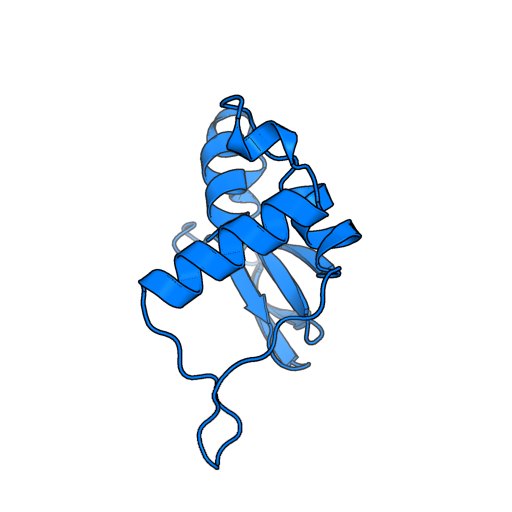N A O 1
ATOM 829 N N . GLY A 1 104 ? -7.976 10.233 7.028 1.00 95.88 104 GLY A N 1
ATOM 830 C CA . GLY A 1 104 ? -7.380 11.565 6.959 1.00 95.88 104 GLY A CA 1
ATOM 831 C C . GLY A 1 104 ? -6.654 11.851 5.638 1.00 95.88 104 GLY A C 1
ATOM 832 O O . GLY A 1 104 ? -6.448 13.017 5.299 1.00 95.88 104 GLY A O 1
ATOM 833 N N . LEU A 1 105 ? -6.304 10.821 4.859 1.00 96.75 105 LEU A N 1
ATOM 834 C CA . LEU A 1 105 ? -5.607 10.948 3.577 1.00 96.75 105 LEU A CA 1
ATOM 835 C C . LEU A 1 105 ? -6.533 11.145 2.368 1.00 96.75 105 LEU A C 1
ATOM 837 O O . LEU A 1 105 ? -6.041 11.485 1.293 1.00 96.75 105 LEU A O 1
ATOM 841 N N . LEU A 1 106 ? -7.851 10.993 2.539 1.00 94.19 106 LEU A N 1
ATOM 842 C CA . LEU A 1 106 ? -8.846 11.152 1.467 1.00 94.19 106 LEU A CA 1
ATOM 843 C C . LEU A 1 106 ? -9.084 12.618 1.065 1.00 94.19 106 LEU A C 1
ATOM 845 O O . LEU A 1 106 ? -9.676 12.902 0.024 1.00 94.19 106 LEU A O 1
ATOM 849 N N . GLY A 1 107 ? -8.638 13.573 1.886 1.00 93.56 107 GLY A N 1
ATOM 850 C CA . GLY A 1 107 ? -8.795 14.998 1.604 1.00 93.56 107 GLY A CA 1
ATOM 851 C C . GLY A 1 107 ? -7.989 15.453 0.372 1.00 93.56 107 GLY A C 1
ATOM 852 O O . GLY A 1 107 ? -6.857 14.998 0.195 1.00 93.56 107 GLY A O 1
ATOM 853 N N . PRO A 1 108 ? -8.483 16.416 -0.438 1.00 92.81 108 PRO A N 1
ATOM 854 C CA . PRO A 1 108 ? -7.785 16.904 -1.637 1.00 92.81 108 PRO A CA 1
ATOM 855 C C . PRO A 1 108 ? -6.338 17.357 -1.390 1.00 92.81 108 PRO A C 1
ATOM 857 O O . PRO A 1 108 ? -5.440 17.060 -2.176 1.00 92.81 108 PRO A O 1
ATOM 860 N N . GLU A 1 109 ? -6.096 18.011 -0.254 1.00 95.19 109 GLU A N 1
ATOM 861 C CA . GLU A 1 109 ? -4.766 18.476 0.167 1.00 95.19 109 GLU A CA 1
ATOM 862 C C . GLU A 1 109 ? -3.823 17.330 0.576 1.00 95.19 109 GLU A C 1
ATOM 864 O O . GLU A 1 109 ? -2.605 17.500 0.619 1.00 95.19 109 GLU A O 1
ATOM 869 N N . GLN A 1 110 ? -4.367 16.148 0.882 1.00 95.69 110 GLN A N 1
ATOM 870 C CA . GLN A 1 110 ? -3.617 14.972 1.327 1.00 95.69 110 GLN A CA 1
ATOM 871 C C . GLN A 1 110 ? -3.412 13.928 0.227 1.00 95.69 110 GLN A C 1
ATOM 873 O O . GLN A 1 110 ? -2.616 13.016 0.433 1.00 95.69 110 GLN A O 1
ATOM 878 N N . ILE A 1 111 ? -4.009 14.090 -0.963 1.00 91.75 111 ILE A N 1
ATOM 879 C CA . ILE A 1 111 ? -3.926 13.118 -2.072 1.00 91.75 111 ILE A CA 1
ATOM 880 C C . ILE A 1 111 ? -2.481 12.679 -2.353 1.00 91.75 111 ILE A C 1
ATOM 882 O O . ILE A 1 111 ? -2.207 11.496 -2.543 1.00 91.75 111 ILE A O 1
ATOM 886 N N . ARG A 1 112 ? -1.519 13.611 -2.353 1.00 94.19 112 ARG A N 1
ATOM 887 C CA . ARG A 1 112 ? -0.100 13.280 -2.591 1.00 94.19 112 ARG A CA 1
ATOM 888 C C . ARG A 1 112 ? 0.477 12.374 -1.503 1.00 94.19 112 ARG A C 1
ATOM 890 O O . ARG A 1 112 ? 1.235 11.459 -1.815 1.00 94.19 112 ARG A O 1
ATOM 897 N N . ARG A 1 113 ? 0.117 12.632 -0.245 1.00 96.06 113 ARG A N 1
ATOM 898 C CA . ARG A 1 113 ? 0.539 11.840 0.912 1.00 96.06 113 ARG A CA 1
ATOM 899 C C . ARG A 1 113 ? -0.151 10.479 0.912 1.00 96.06 113 ARG A C 1
ATOM 901 O O . ARG A 1 113 ? 0.540 9.490 1.096 1.00 96.06 113 ARG A O 1
ATOM 908 N N . GLY A 1 114 ? -1.449 10.427 0.602 1.00 96.25 114 GLY A N 1
ATOM 909 C CA . GLY A 1 114 ? -2.200 9.182 0.420 1.00 96.25 114 GLY A CA 1
ATOM 910 C C . GLY A 1 114 ? -1.553 8.272 -0.617 1.00 96.25 114 GLY A C 1
ATOM 911 O O . GLY A 1 114 ? -1.202 7.137 -0.318 1.00 96.25 114 GLY A O 1
ATOM 912 N N . ARG A 1 115 ? -1.261 8.812 -1.803 1.00 95.81 115 ARG A N 1
ATOM 913 C CA . ARG A 1 115 ? -0.596 8.062 -2.879 1.00 95.81 115 ARG A CA 1
ATOM 914 C C . ARG A 1 115 ? 0.796 7.563 -2.489 1.00 95.81 115 ARG A C 1
ATOM 916 O O . ARG A 1 115 ? 1.168 6.459 -2.866 1.00 95.81 115 ARG A O 1
ATOM 923 N N . PHE A 1 116 ? 1.557 8.361 -1.737 1.00 95.75 116 PHE A N 1
ATOM 924 C CA . PHE A 1 116 ? 2.843 7.922 -1.195 1.00 95.75 116 PHE A CA 1
ATOM 925 C C . PHE A 1 116 ? 2.669 6.787 -0.181 1.00 95.75 116 PHE A C 1
ATOM 927 O O . PHE A 1 116 ? 3.410 5.817 -0.243 1.00 95.75 116 PHE A O 1
ATOM 934 N N . THR A 1 117 ? 1.688 6.887 0.719 1.00 97.25 117 THR A N 1
ATOM 935 C CA . THR A 1 117 ? 1.404 5.860 1.728 1.00 97.25 117 THR A CA 1
ATOM 936 C C . THR A 1 117 ? 1.010 4.526 1.104 1.00 97.25 117 THR A C 1
ATOM 938 O O . THR A 1 117 ? 1.473 3.502 1.582 1.00 97.25 117 THR A O 1
ATOM 941 N N . VAL A 1 118 ? 0.215 4.527 0.031 1.00 96.19 118 VAL A N 1
ATOM 942 C CA . VAL A 1 118 ? -0.140 3.291 -0.689 1.00 96.19 118 VAL A CA 1
ATOM 943 C C . VAL A 1 118 ? 1.090 2.653 -1.355 1.00 96.19 118 VAL A C 1
ATOM 945 O O . VAL A 1 118 ? 1.205 1.434 -1.397 1.00 96.19 118 VAL A O 1
ATOM 948 N N . GLY A 1 119 ? 2.020 3.464 -1.871 1.00 93.62 119 GLY A N 1
ATOM 949 C CA . GLY A 1 119 ? 3.229 2.972 -2.542 1.00 93.62 119 GLY A CA 1
ATOM 950 C C . GLY A 1 119 ? 4.422 2.648 -1.633 1.00 93.62 119 GLY A C 1
ATOM 951 O O . GLY A 1 119 ? 5.432 2.175 -2.153 1.00 93.62 119 GLY A O 1
ATOM 952 N N . HIS A 1 120 ? 4.347 2.951 -0.333 1.00 93.31 120 HIS A N 1
ATOM 953 C CA . HIS A 1 120 ? 5.426 2.755 0.644 1.00 93.31 120 HIS A CA 1
ATOM 954 C C . HIS A 1 120 ? 5.446 1.330 1.201 1.00 93.31 120 HIS A C 1
ATOM 956 O O . HIS A 1 120 ? 6.547 0.734 1.205 1.00 93.31 120 HIS A O 1
#

pLDDT: mean 95.64, std 2.45, range [83.56, 98.38]

Foldseek 3Di:
DDDDDADADPVRHGDDDPVRVVVVVQVLCCVVPVVCVVDPDDDPLVCSLCPVVNAAEDEAQADPVCPDFKDAAQAFDWHWHADPVVRDTDTDTDHHRYMYGYPVCVDPVNVVVRSVRSVD

Secondary structure (DSSP, 8-state):
------EE-TTS-EE--HHHHHHHHHHHHHHH-GGGGTS-----HHHIIIIII--EEEEE--STTS---EEE--SSEEEEEEETTTTEEEEEEE-TTEEEEEGGGGSGGGHHHHHHHHH-

Sequence (120 aa):
MVTINFRRKRSGVPVLTKYEIDTVAEILLRDYNPQVLYEPGALDIEHFCENYVGLEMDYQDLSHNQSILGMMVFSDCLVPVYDVDRKEAKYVKANAGTVLIDNGLLGPEQIRRGRFTVGH

Radius of gyration: 16.59 Å; chains: 1; bounding box: 38×40×42 Å